Protein AF-A0A952V421-F1 (afdb_monomer_lite)

Secondary structure (DSSP, 8-state):
--STTS-HHHHHHHHHHHHHHHHHHHHIIIII-SS--HHHHHHHHHHHHHHHHHHHHHHTT-TTHHHHHHHHHHHHHHHHHHHHHHHHHHHHHHHHHHHHHHHHHHHHHHHHHHHHHIIIIIHHHHHHHHH-SPPPPPPPPP-PPPPPPPP-----------------

Structure (mmCIF, N/CA/C/O backbone):
data_AF-A0A952V421-F1
#
_entry.id   AF-A0A952V421-F1
#
loop_
_atom_site.group_PDB
_atom_site.id
_atom_site.type_symbol
_atom_site.label_atom_id
_atom_site.label_alt_id
_atom_site.label_comp_id
_atom_site.label_asym_id
_atom_site.label_entity_id
_atom_site.label_seq_id
_atom_site.pdbx_PDB_ins_code
_atom_site.Cartn_x
_atom_site.Cartn_y
_atom_site.Cartn_z
_atom_site.occupancy
_atom_site.B_iso_or_equiv
_atom_site.auth_seq_id
_atom_site.auth_comp_id
_atom_site.auth_asym_id
_atom_site.auth_atom_id
_atom_site.pdbx_PDB_model_num
ATOM 1 N N . MET A 1 1 ? -14.034 8.115 21.334 1.00 50.81 1 MET A N 1
ATOM 2 C CA . MET A 1 1 ? -14.625 6.991 20.574 1.00 50.81 1 MET A CA 1
ATOM 3 C C . MET A 1 1 ? -15.256 7.507 19.276 1.00 50.81 1 MET A C 1
ATOM 5 O O . MET A 1 1 ? -16.467 7.496 19.132 1.00 50.81 1 MET A O 1
ATOM 9 N N . ALA A 1 2 ? -14.447 7.997 18.327 1.00 54.44 2 ALA A N 1
ATOM 10 C CA . ALA A 1 2 ? -14.950 8.604 17.083 1.00 54.44 2 ALA A CA 1
ATOM 11 C C . ALA A 1 2 ? -15.237 7.579 15.965 1.00 54.44 2 ALA A C 1
ATOM 13 O O . ALA A 1 2 ? -16.068 7.827 15.096 1.00 54.44 2 ALA A O 1
ATOM 14 N N . ILE A 1 3 ? -14.594 6.404 15.996 1.00 54.75 3 ILE A N 1
ATOM 15 C CA . ILE A 1 3 ? -14.808 5.354 14.984 1.00 54.75 3 ILE A CA 1
ATOM 16 C C . ILE A 1 3 ? -16.165 4.653 15.141 1.00 54.75 3 ILE A C 1
ATOM 18 O O . ILE A 1 3 ? -16.732 4.218 14.144 1.00 54.75 3 ILE A O 1
ATOM 22 N N . GLU A 1 4 ? -16.708 4.532 16.356 1.00 53.12 4 GLU A N 1
ATOM 23 C CA . GLU A 1 4 ? -17.999 3.855 16.567 1.00 53.12 4 GLU A CA 1
ATOM 24 C C . GLU A 1 4 ? -19.183 4.616 15.966 1.00 53.12 4 GLU A C 1
ATOM 26 O O . GLU A 1 4 ? -20.138 3.981 15.526 1.00 53.12 4 GLU A O 1
ATOM 31 N N . ALA A 1 5 ? -19.083 5.946 15.876 1.00 56.44 5 ALA A N 1
ATOM 32 C CA . ALA A 1 5 ? -20.066 6.800 15.214 1.00 56.44 5 ALA A CA 1
ATOM 33 C C . ALA A 1 5 ? -19.883 6.870 13.683 1.00 56.44 5 ALA A C 1
ATOM 35 O O . ALA A 1 5 ? -20.752 7.390 12.985 1.00 56.44 5 ALA A O 1
ATOM 36 N N . ARG A 1 6 ? -18.763 6.366 13.143 1.00 66.06 6 ARG A N 1
ATOM 37 C CA . ARG A 1 6 ? -18.492 6.342 11.698 1.00 66.06 6 ARG A CA 1
ATOM 38 C C . ARG A 1 6 ? -19.082 5.109 11.024 1.00 66.06 6 ARG A C 1
ATOM 40 O O . ARG A 1 6 ? -19.267 4.062 11.640 1.00 66.06 6 ARG A O 1
ATOM 47 N N . ASP A 1 7 ? -19.3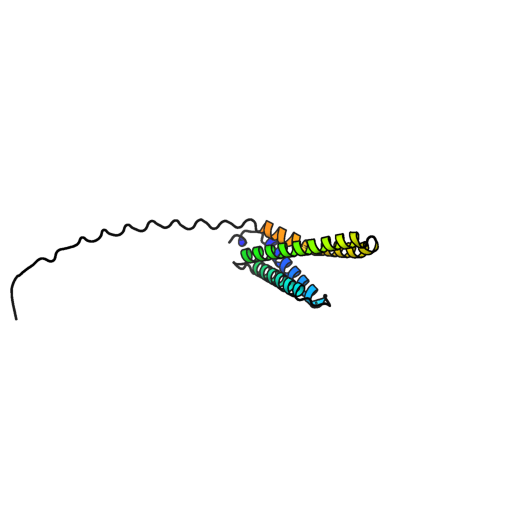40 5.244 9.723 1.00 81.50 7 ASP A N 1
ATOM 48 C CA . ASP A 1 7 ? -20.001 4.239 8.891 1.00 81.50 7 ASP A CA 1
ATOM 49 C C . ASP A 1 7 ? -19.400 2.829 9.071 1.00 81.50 7 ASP A C 1
ATOM 51 O O . ASP A 1 7 ? -18.239 2.550 8.743 1.00 81.50 7 ASP A O 1
ATOM 55 N N . ARG A 1 8 ? -20.227 1.914 9.598 1.00 84.50 8 ARG A N 1
ATOM 56 C CA . ARG A 1 8 ? -19.877 0.511 9.852 1.00 84.50 8 ARG A CA 1
ATOM 57 C C . ARG A 1 8 ? -19.385 -0.184 8.584 1.00 84.50 8 ARG A C 1
ATOM 59 O O . ARG A 1 8 ? -18.514 -1.050 8.688 1.00 84.50 8 ARG A O 1
ATOM 66 N N . ARG A 1 9 ? -19.941 0.167 7.419 1.00 87.06 9 ARG A N 1
ATOM 67 C CA . ARG A 1 9 ? -19.571 -0.430 6.129 1.00 87.06 9 ARG A CA 1
ATOM 68 C C . ARG A 1 9 ? -18.150 -0.046 5.744 1.00 87.06 9 ARG A C 1
ATOM 70 O O . ARG A 1 9 ? -17.372 -0.933 5.412 1.00 87.06 9 ARG A O 1
ATOM 77 N N . ALA A 1 10 ? -17.795 1.231 5.890 1.00 87.12 10 ALA A N 1
ATOM 78 C CA . ALA A 1 10 ? -16.449 1.723 5.614 1.00 87.12 10 ALA A CA 1
ATOM 79 C C . ALA A 1 10 ? -15.404 1.036 6.504 1.00 87.12 10 ALA A C 1
ATOM 81 O O . ALA A 1 10 ? -14.407 0.529 5.999 1.00 87.12 10 ALA A O 1
ATOM 82 N N . ARG A 1 11 ? -15.667 0.912 7.814 1.00 90.06 11 ARG A N 1
ATOM 83 C CA . ARG A 1 11 ? -14.745 0.220 8.735 1.00 90.06 11 ARG A CA 1
ATOM 84 C C . ARG A 1 11 ? -14.494 -1.234 8.332 1.00 90.06 11 ARG A C 1
ATOM 86 O O . ARG A 1 11 ? -13.356 -1.688 8.383 1.00 90.06 11 ARG A O 1
ATOM 93 N N . ILE A 1 12 ? -15.552 -1.971 7.983 1.00 91.69 12 ILE A N 1
ATOM 94 C CA . ILE A 1 12 ? -15.420 -3.365 7.536 1.00 91.69 12 ILE A CA 1
ATOM 95 C C . ILE A 1 12 ? -14.665 -3.409 6.206 1.00 91.69 12 ILE A C 1
ATOM 97 O O . ILE A 1 12 ? -13.741 -4.200 6.082 1.00 91.69 12 ILE A O 1
ATOM 101 N N . GLY A 1 13 ? -15.003 -2.530 5.258 1.00 93.06 13 GLY A N 1
ATOM 102 C CA . GLY A 1 13 ? -14.343 -2.438 3.956 1.00 93.06 13 GLY A CA 1
ATOM 103 C C . GLY A 1 13 ? -12.835 -2.216 4.072 1.00 93.06 13 GLY A C 1
ATOM 104 O O . GLY A 1 13 ? -12.069 -3.030 3.566 1.00 93.06 13 GLY A O 1
ATOM 105 N N . PHE A 1 14 ? -12.411 -1.179 4.800 1.00 92.75 14 PHE A N 1
ATOM 106 C CA . PHE A 1 14 ? -10.991 -0.896 5.045 1.00 92.75 14 PHE A CA 1
ATOM 107 C C . PHE A 1 14 ? -10.308 -2.017 5.829 1.00 92.75 14 PHE A C 1
ATOM 109 O O . PHE A 1 14 ? -9.238 -2.482 5.449 1.00 92.75 14 PHE A O 1
ATOM 116 N N . GLY A 1 15 ? -10.965 -2.535 6.873 1.00 92.00 15 GLY A N 1
ATOM 117 C CA . GLY A 1 15 ? -10.437 -3.647 7.656 1.00 92.00 15 GLY A CA 1
ATOM 118 C C . GLY A 1 15 ? -10.158 -4.889 6.804 1.00 92.00 15 GLY A C 1
ATOM 119 O O . GLY A 1 15 ? -9.074 -5.466 6.877 1.00 92.00 15 GLY A O 1
ATOM 120 N N . THR A 1 16 ? -11.111 -5.278 5.956 1.00 95.56 16 THR A N 1
ATOM 121 C CA . THR A 1 16 ? -10.965 -6.402 5.026 1.00 95.56 16 THR A CA 1
ATOM 122 C C . THR A 1 16 ? -9.914 -6.117 3.959 1.00 95.56 16 THR A C 1
ATOM 124 O O . THR A 1 16 ? -9.084 -6.984 3.692 1.00 95.56 16 THR A O 1
ATOM 127 N N . ALA A 1 17 ? -9.909 -4.918 3.375 1.00 94.12 17 ALA A N 1
ATOM 128 C CA . ALA A 1 17 ? -8.945 -4.553 2.347 1.00 94.12 17 ALA A CA 1
ATOM 129 C C . ALA A 1 17 ? -7.505 -4.591 2.886 1.00 94.12 17 ALA A C 1
ATOM 131 O O . ALA A 1 17 ? -6.647 -5.199 2.252 1.00 94.12 17 ALA A O 1
ATOM 132 N N . ASN A 1 18 ? -7.256 -4.080 4.095 1.00 94.50 18 ASN A N 1
ATOM 133 C CA . ASN A 1 18 ? -5.936 -4.131 4.729 1.00 94.50 18 ASN A CA 1
ATOM 134 C C . ASN A 1 18 ? -5.456 -5.558 4.988 1.00 94.50 18 ASN A C 1
ATOM 136 O O . ASN A 1 18 ? -4.292 -5.873 4.740 1.00 94.50 18 ASN A O 1
ATOM 140 N N . VAL A 1 19 ? -6.349 -6.452 5.423 1.00 96.25 19 VAL A N 1
ATOM 141 C CA . VAL A 1 19 ? -6.006 -7.872 5.578 1.00 96.25 19 VAL A CA 1
ATOM 142 C C . VAL A 1 19 ? -5.670 -8.500 4.224 1.00 96.25 19 VAL A C 1
ATOM 144 O O . VAL A 1 19 ? -4.648 -9.172 4.108 1.00 96.25 19 VAL A O 1
ATOM 147 N N . LEU A 1 20 ? -6.484 -8.269 3.190 1.00 96.50 20 LEU A N 1
ATOM 148 C CA . LEU A 1 20 ? -6.244 -8.837 1.860 1.00 96.50 20 LEU A CA 1
ATOM 149 C C . LEU A 1 20 ? -4.938 -8.330 1.244 1.00 96.50 20 LEU A C 1
ATOM 151 O O . LEU A 1 20 ? -4.155 -9.134 0.745 1.00 96.50 20 LEU A O 1
ATOM 155 N N . VAL A 1 21 ? -4.674 -7.024 1.319 1.00 94.06 21 VAL A N 1
ATOM 156 C CA . VAL A 1 21 ? -3.430 -6.431 0.811 1.00 94.06 21 VAL A CA 1
ATOM 157 C C . VAL A 1 21 ? -2.231 -6.955 1.598 1.00 94.06 21 VAL A C 1
ATOM 159 O O . VAL A 1 21 ? -1.240 -7.338 0.986 1.00 94.06 21 VAL A O 1
ATOM 162 N N . SER A 1 22 ? -2.323 -7.061 2.927 1.00 95.19 22 SER A N 1
ATOM 163 C CA . SER A 1 22 ? -1.263 -7.660 3.748 1.00 95.19 22 SER A CA 1
ATOM 164 C C . SER A 1 22 ? -0.927 -9.086 3.302 1.00 95.19 22 SER A C 1
ATOM 166 O O . SER A 1 22 ? 0.237 -9.407 3.062 1.00 95.19 22 SER A O 1
ATOM 168 N N . LEU A 1 23 ? -1.947 -9.931 3.122 1.00 95.81 23 LEU A N 1
ATOM 169 C CA . LEU A 1 23 ? -1.761 -11.308 2.666 1.00 95.81 23 LEU A CA 1
ATOM 170 C C . LEU A 1 23 ? -1.194 -11.370 1.245 1.00 95.81 23 LEU A C 1
ATOM 172 O O . LEU A 1 23 ? -0.344 -12.215 0.970 1.00 95.81 23 LEU A O 1
ATOM 176 N N . ALA A 1 24 ? -1.627 -10.477 0.354 1.00 93.44 24 ALA A N 1
ATOM 177 C CA . ALA A 1 24 ? -1.110 -10.392 -1.005 1.00 93.44 24 ALA A CA 1
ATOM 178 C C . ALA A 1 24 ? 0.364 -9.959 -1.034 1.00 93.44 24 ALA A C 1
ATOM 180 O O . ALA A 1 24 ? 1.153 -10.563 -1.756 1.00 93.44 24 ALA A O 1
ATOM 181 N N . VAL A 1 25 ? 0.758 -8.970 -0.224 1.00 92.12 25 VAL A N 1
ATOM 182 C CA . VAL A 1 25 ? 2.155 -8.518 -0.109 1.00 92.12 25 VAL A CA 1
ATOM 183 C C . VAL A 1 25 ? 3.022 -9.625 0.482 1.00 92.12 25 VAL A C 1
ATOM 185 O O . VAL A 1 25 ? 4.029 -9.994 -0.121 1.00 92.12 25 VAL A O 1
ATOM 188 N N . ALA A 1 26 ? 2.615 -10.210 1.611 1.00 93.19 26 ALA A N 1
ATOM 189 C CA . ALA A 1 26 ? 3.356 -11.294 2.244 1.00 93.19 26 ALA A CA 1
ATOM 190 C C . ALA A 1 26 ? 3.463 -12.517 1.317 1.00 93.19 26 ALA A C 1
ATOM 192 O O . ALA A 1 26 ? 4.550 -13.051 1.113 1.00 93.19 26 ALA A O 1
ATOM 193 N N . GLY A 1 27 ? 2.357 -12.939 0.701 1.00 92.81 27 GLY A N 1
ATOM 194 C CA . GLY A 1 27 ? 2.338 -14.054 -0.243 1.00 92.81 27 GLY A CA 1
ATOM 195 C C . GLY A 1 27 ? 3.174 -13.780 -1.492 1.00 92.81 27 GLY A C 1
ATOM 196 O O . GLY A 1 27 ? 3.965 -14.628 -1.900 1.00 92.81 27 GLY A O 1
ATOM 197 N N . GLY A 1 28 ? 3.054 -12.588 -2.074 1.00 89.88 28 GLY A N 1
ATOM 198 C CA . GLY A 1 28 ? 3.809 -12.190 -3.258 1.00 89.88 28 GLY A CA 1
ATOM 199 C C . GLY A 1 28 ? 5.312 -12.158 -2.996 1.00 89.88 28 GLY A C 1
ATOM 200 O O . GLY A 1 28 ? 6.079 -12.819 -3.694 1.00 89.88 28 GLY A O 1
ATOM 201 N N . VAL A 1 29 ? 5.740 -11.463 -1.944 1.00 90.62 29 VAL A N 1
ATOM 202 C CA . VAL A 1 29 ? 7.166 -11.310 -1.624 1.00 90.62 29 VAL A CA 1
ATOM 203 C C . VAL A 1 29 ? 7.771 -12.615 -1.117 1.00 90.62 29 VAL A C 1
ATOM 205 O O . VAL A 1 29 ? 8.841 -13.028 -1.563 1.00 90.62 29 VAL A O 1
ATOM 208 N N . PHE A 1 30 ? 7.087 -13.331 -0.223 1.00 92.25 30 PHE A N 1
ATOM 209 C CA . PHE A 1 30 ? 7.671 -14.526 0.379 1.00 92.25 30 PHE A CA 1
ATOM 210 C C . PHE A 1 30 ? 7.523 -15.796 -0.456 1.00 92.25 30 PHE A C 1
ATOM 212 O O . PHE A 1 30 ? 8.261 -16.749 -0.211 1.00 92.25 30 PHE A O 1
ATOM 219 N N . ARG A 1 31 ? 6.637 -15.832 -1.456 1.00 91.81 31 ARG A N 1
ATOM 220 C CA . ARG A 1 31 ? 6.389 -17.048 -2.245 1.00 91.81 31 ARG A CA 1
ATOM 221 C C . ARG A 1 31 ? 6.695 -16.909 -3.734 1.00 91.81 31 ARG A C 1
ATOM 223 O O . ARG A 1 31 ? 7.046 -17.916 -4.339 1.00 91.81 31 ARG A O 1
ATOM 230 N N . LEU A 1 32 ? 6.553 -15.717 -4.319 1.00 89.44 32 LEU A N 1
ATOM 231 C CA . LEU A 1 32 ? 6.700 -15.522 -5.769 1.00 89.44 32 LEU A CA 1
ATOM 232 C C . LEU A 1 32 ? 8.053 -14.931 -6.171 1.00 89.44 32 LEU A C 1
ATOM 234 O O . LEU A 1 32 ? 8.486 -15.161 -7.296 1.00 89.44 32 LEU A O 1
ATOM 238 N N . LEU A 1 33 ? 8.726 -14.190 -5.284 1.00 84.62 33 LEU A N 1
ATOM 239 C CA . LEU A 1 33 ? 10.055 -13.648 -5.572 1.00 84.62 33 LEU A CA 1
ATOM 240 C C . LEU A 1 33 ? 11.128 -14.736 -5.385 1.00 84.62 33 LEU A C 1
ATOM 242 O O . LEU A 1 33 ? 11.322 -15.209 -4.262 1.00 84.62 33 LEU A O 1
ATOM 246 N N . PRO A 1 34 ? 11.849 -15.130 -6.455 1.00 84.62 34 PRO A N 1
ATOM 247 C CA . PRO A 1 34 ? 12.916 -16.124 -6.353 1.00 84.62 34 PRO A CA 1
ATOM 248 C C . PRO A 1 34 ? 14.155 -15.563 -5.642 1.00 84.62 34 PRO A C 1
ATOM 250 O O . PRO A 1 34 ? 14.883 -16.301 -4.982 1.00 84.62 34 PRO A O 1
ATOM 253 N N . THR A 1 35 ? 14.382 -14.252 -5.749 1.00 87.19 35 THR A N 1
ATOM 254 C CA . THR A 1 35 ? 15.553 -13.577 -5.188 1.00 87.19 35 THR A CA 1
ATOM 255 C C . THR A 1 35 ? 15.202 -12.931 -3.853 1.00 87.19 35 THR A C 1
ATOM 257 O O . THR A 1 35 ? 14.340 -12.056 -3.787 1.00 87.19 35 THR A O 1
ATOM 260 N N . ARG A 1 36 ? 15.900 -13.345 -2.791 1.00 89.12 36 ARG A N 1
ATOM 261 C CA . ARG A 1 36 ? 15.770 -12.787 -1.438 1.00 89.12 36 ARG A CA 1
ATOM 262 C C . ARG A 1 36 ? 16.681 -11.580 -1.286 1.00 89.12 36 ARG A C 1
ATOM 264 O O . ARG A 1 36 ? 17.901 -11.718 -1.354 1.00 89.12 36 ARG A O 1
ATOM 271 N N . TRP A 1 37 ? 16.102 -10.407 -1.061 1.00 90.94 37 TRP A N 1
ATOM 272 C CA . TRP A 1 37 ? 16.866 -9.201 -0.768 1.00 90.94 37 TRP A CA 1
ATOM 273 C C . TRP A 1 37 ? 16.332 -8.564 0.506 1.00 90.94 37 TRP A C 1
ATOM 275 O O . TRP A 1 37 ? 15.160 -8.204 0.583 1.00 90.94 37 TRP A O 1
ATOM 285 N N . TRP A 1 38 ? 17.205 -8.414 1.503 1.00 91.06 38 TRP A N 1
ATOM 286 C CA . TRP A 1 38 ? 16.821 -8.035 2.866 1.00 91.06 38 TRP A CA 1
ATOM 287 C C . TRP A 1 38 ? 16.071 -6.699 2.945 1.00 91.06 38 TRP A C 1
ATOM 289 O O . TRP A 1 38 ? 15.209 -6.538 3.803 1.00 91.06 38 TRP A O 1
ATOM 299 N N . VAL A 1 39 ? 16.356 -5.757 2.039 1.00 87.94 39 VAL A N 1
ATOM 300 C CA . VAL A 1 39 ? 15.661 -4.461 1.974 1.00 87.94 39 VAL A CA 1
ATOM 301 C C . VAL A 1 39 ? 14.198 -4.644 1.562 1.00 87.94 39 VAL A C 1
ATOM 303 O O . VAL A 1 39 ? 13.304 -4.065 2.180 1.00 87.94 39 VAL A O 1
ATOM 306 N N . VAL A 1 40 ? 13.941 -5.4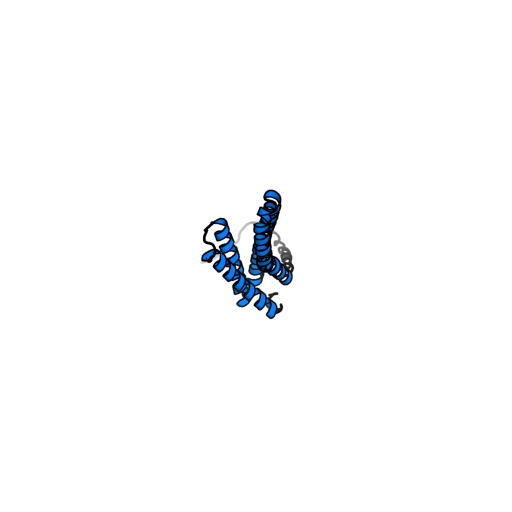78 0.550 1.00 87.44 40 VAL A N 1
ATOM 307 C CA . VAL A 1 40 ? 12.580 -5.791 0.082 1.00 87.44 40 VAL A CA 1
ATOM 308 C C . VAL A 1 40 ? 11.848 -6.647 1.104 1.00 87.44 40 VAL A C 1
ATOM 310 O O . VAL A 1 40 ? 10.708 -6.336 1.441 1.00 87.44 40 VAL A O 1
ATOM 313 N N . ASP A 1 41 ? 12.511 -7.666 1.650 1.00 92.00 41 ASP A N 1
ATOM 314 C CA . ASP A 1 41 ? 11.924 -8.542 2.664 1.00 92.00 41 ASP A CA 1
ATOM 315 C C . ASP A 1 41 ? 11.559 -7.742 3.926 1.00 92.00 41 ASP A C 1
ATOM 317 O O . ASP A 1 41 ? 10.440 -7.848 4.425 1.00 92.00 41 ASP A O 1
ATOM 321 N N . GLY A 1 42 ? 12.455 -6.874 4.407 1.00 92.00 42 GLY A N 1
ATOM 322 C CA . GLY A 1 42 ? 12.210 -6.012 5.564 1.00 92.00 42 GLY A CA 1
ATOM 323 C C . GLY A 1 42 ? 11.052 -5.039 5.338 1.00 92.00 42 GLY A C 1
ATOM 324 O O . GLY A 1 42 ? 10.149 -4.947 6.173 1.00 92.00 42 GLY A O 1
ATOM 325 N N . GLY A 1 43 ? 11.024 -4.366 4.182 1.00 90.06 43 GLY A N 1
ATOM 326 C CA . GLY A 1 43 ? 9.908 -3.499 3.801 1.00 90.06 43 GLY A CA 1
ATOM 327 C C . GLY A 1 43 ? 8.579 -4.257 3.736 1.00 90.06 43 GLY A C 1
ATOM 328 O O . GLY A 1 43 ? 7.573 -3.795 4.277 1.00 90.06 43 GLY A O 1
ATOM 329 N N . ALA A 1 44 ? 8.583 -5.456 3.150 1.00 91.31 44 ALA A N 1
ATOM 330 C CA . ALA A 1 44 ? 7.404 -6.304 3.045 1.00 91.31 44 ALA A CA 1
ATOM 331 C C . ALA A 1 44 ? 6.895 -6.776 4.410 1.00 91.31 44 ALA A C 1
ATOM 333 O O . ALA A 1 44 ? 5.683 -6.762 4.630 1.00 91.31 44 ALA A O 1
ATOM 334 N N . VAL A 1 45 ? 7.784 -7.147 5.339 1.00 94.56 45 VAL A N 1
ATOM 335 C CA . VAL A 1 45 ? 7.402 -7.498 6.718 1.00 94.56 45 VAL A CA 1
ATOM 336 C C . VAL A 1 45 ? 6.733 -6.313 7.400 1.00 94.56 45 VAL A C 1
ATOM 338 O O . VAL A 1 45 ? 5.646 -6.476 7.951 1.00 94.56 45 VAL A O 1
ATOM 341 N N . ILE A 1 46 ? 7.340 -5.125 7.336 1.00 93.75 46 ILE A N 1
ATOM 342 C CA . ILE A 1 46 ? 6.809 -3.920 7.987 1.00 93.75 46 ILE A CA 1
ATOM 343 C C . ILE A 1 46 ? 5.421 -3.581 7.435 1.00 93.75 46 ILE A C 1
ATOM 345 O O . ILE A 1 46 ? 4.472 -3.437 8.207 1.00 93.75 46 ILE A O 1
ATOM 349 N N . VAL A 1 47 ? 5.280 -3.505 6.108 1.00 92.25 47 VAL A N 1
ATOM 350 C CA . VAL A 1 47 ? 4.004 -3.193 5.447 1.00 92.25 47 VAL A CA 1
ATOM 351 C C . VAL A 1 47 ? 2.949 -4.248 5.774 1.00 92.25 47 VAL A C 1
ATOM 353 O O . VAL A 1 47 ? 1.846 -3.902 6.198 1.00 92.25 47 VAL A O 1
ATOM 356 N N . SER A 1 48 ? 3.288 -5.533 5.643 1.00 94.56 48 SER A N 1
ATOM 357 C CA . SER A 1 48 ? 2.340 -6.622 5.895 1.00 94.56 48 SER A CA 1
ATOM 358 C C . SER A 1 48 ? 1.889 -6.639 7.353 1.00 94.56 48 SER A C 1
ATOM 360 O O . SER A 1 48 ? 0.692 -6.759 7.614 1.00 94.56 48 SER A O 1
ATOM 362 N N . ALA A 1 49 ? 2.809 -6.468 8.304 1.00 95.81 49 ALA A N 1
ATOM 363 C CA . ALA A 1 49 ? 2.492 -6.447 9.728 1.00 95.81 49 ALA A CA 1
ATOM 364 C C . ALA A 1 49 ? 1.603 -5.253 10.097 1.00 95.81 49 ALA A C 1
ATOM 366 O O . ALA A 1 49 ? 0.607 -5.431 10.798 1.00 95.81 49 ALA A O 1
ATOM 367 N N . LEU A 1 50 ? 1.918 -4.053 9.597 1.00 93.75 50 LEU A N 1
ATOM 368 C CA . LEU A 1 50 ? 1.134 -2.844 9.859 1.00 93.75 50 LEU A CA 1
ATOM 369 C C . LEU A 1 50 ? -0.283 -2.947 9.291 1.00 93.75 50 LEU A C 1
ATOM 371 O O . LEU A 1 50 ? -1.246 -2.668 10.008 1.00 93.75 50 LEU A O 1
ATOM 375 N N . LEU A 1 51 ? -0.419 -3.390 8.039 1.00 93.50 51 LEU A N 1
ATOM 37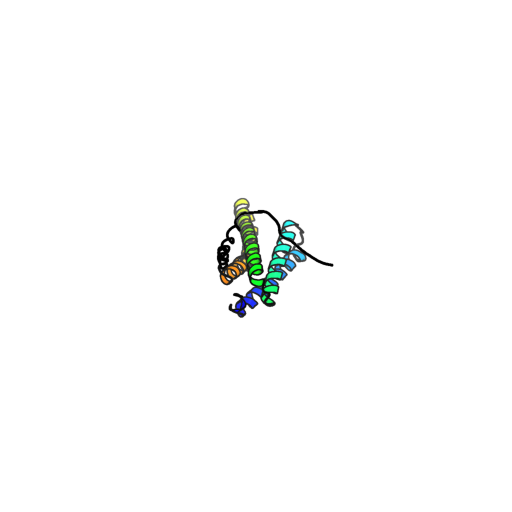6 C CA . LEU A 1 51 ? -1.721 -3.578 7.401 1.00 93.50 51 LEU A CA 1
ATOM 377 C C . LEU A 1 51 ? -2.530 -4.675 8.093 1.00 93.50 51 LEU A C 1
ATOM 379 O O . LEU A 1 51 ? -3.712 -4.485 8.368 1.00 93.50 51 LEU A O 1
ATOM 383 N N . LEU A 1 52 ? -1.900 -5.794 8.460 1.00 95.75 52 LEU A N 1
ATOM 384 C CA . LEU A 1 52 ? -2.588 -6.864 9.176 1.00 95.75 52 LEU A CA 1
ATOM 385 C C . LEU A 1 52 ? -3.075 -6.384 10.544 1.00 95.75 52 LEU A C 1
ATOM 387 O O . LEU A 1 52 ? -4.234 -6.594 10.899 1.00 95.75 52 LEU A O 1
ATOM 391 N N . ALA A 1 53 ? -2.212 -5.709 11.303 1.00 94.75 53 ALA A N 1
ATOM 392 C CA . ALA A 1 53 ? -2.552 -5.208 12.626 1.00 94.75 53 ALA A CA 1
ATOM 393 C C . ALA A 1 53 ? -3.657 -4.138 12.554 1.00 94.75 53 ALA A C 1
ATOM 395 O O . ALA A 1 53 ? -4.624 -4.196 13.318 1.00 94.75 53 ALA A O 1
ATOM 396 N N . SER A 1 54 ? -3.581 -3.206 11.600 1.00 92.50 54 SER A N 1
ATOM 397 C CA . SER A 1 54 ? -4.649 -2.232 11.346 1.00 92.50 54 SER A CA 1
ATOM 398 C C . SER A 1 54 ? -5.961 -2.921 10.950 1.00 92.50 54 SER A C 1
ATOM 400 O O . SER A 1 54 ? -6.995 -2.678 11.572 1.00 92.50 54 SER A O 1
ATOM 402 N N . GLY A 1 55 ? -5.927 -3.844 9.989 1.00 91.75 55 GLY A N 1
ATOM 403 C CA . GLY A 1 55 ? -7.118 -4.546 9.521 1.00 91.75 55 GLY A CA 1
ATOM 404 C C . GLY A 1 55 ? -7.797 -5.351 10.630 1.00 91.75 55 GLY A C 1
ATOM 405 O O . GLY A 1 55 ? -9.001 -5.222 10.861 1.00 91.75 55 GLY A O 1
ATOM 406 N N . VAL A 1 56 ? -7.020 -6.113 11.403 1.00 94.12 56 VAL A N 1
ATOM 407 C CA . VAL A 1 56 ? -7.532 -6.902 12.533 1.00 94.12 56 VAL A CA 1
ATOM 408 C C . VAL A 1 56 ? -8.103 -6.003 13.630 1.00 94.12 56 VAL A C 1
ATOM 410 O O . VAL A 1 56 ? -9.181 -6.295 14.150 1.00 94.12 56 VAL A O 1
ATOM 413 N N . THR A 1 57 ? -7.431 -4.901 13.977 1.00 92.56 57 THR A N 1
ATOM 414 C CA . THR A 1 57 ? -7.929 -3.977 15.013 1.00 92.56 57 THR A CA 1
ATOM 415 C C . THR A 1 57 ? -9.215 -3.264 14.585 1.00 92.56 57 THR A C 1
ATOM 417 O O . THR A 1 57 ? -10.119 -3.121 15.413 1.00 92.56 57 THR A O 1
ATOM 420 N N . LEU A 1 58 ? -9.352 -2.895 13.303 1.00 89.38 58 LEU A N 1
ATOM 421 C CA . LEU A 1 58 ? -10.586 -2.339 12.730 1.00 89.38 58 LEU A CA 1
ATOM 422 C C . LEU A 1 58 ? -11.742 -3.346 12.768 1.00 89.38 58 LEU A C 1
ATOM 424 O O . LEU A 1 58 ? -12.852 -2.996 13.180 1.00 89.38 58 LEU A O 1
ATOM 428 N N . LEU A 1 59 ? -11.487 -4.601 12.389 1.00 92.00 59 LEU A N 1
ATOM 429 C CA . LEU A 1 59 ? -12.499 -5.661 12.383 1.00 92.00 59 LEU A CA 1
ATOM 430 C C . LEU A 1 59 ? -12.934 -6.054 13.803 1.00 92.00 59 LEU A C 1
ATOM 432 O O . LEU A 1 59 ? -14.120 -6.286 14.042 1.00 92.00 59 LEU A O 1
ATOM 436 N N . ARG A 1 60 ? -12.001 -6.065 14.764 1.00 92.31 60 ARG A N 1
ATOM 437 C CA . ARG A 1 60 ? -12.264 -6.387 16.179 1.00 92.31 60 ARG A CA 1
ATOM 438 C C . ARG A 1 60 ? -12.752 -5.206 17.021 1.00 92.31 60 ARG A C 1
ATOM 440 O O . ARG A 1 60 ? -13.038 -5.400 18.196 1.00 92.31 60 ARG A O 1
ATOM 447 N N . LYS A 1 61 ? -12.878 -4.008 16.439 1.00 87.31 61 LYS A N 1
ATOM 448 C CA . LYS A 1 61 ? -13.307 -2.775 17.128 1.00 87.31 61 LYS A CA 1
ATOM 449 C C . LYS A 1 61 ? -12.434 -2.411 18.338 1.00 87.31 61 LYS A C 1
ATOM 451 O O . LYS A 1 61 ? -12.936 -2.004 19.381 1.00 87.31 61 LYS A O 1
ATOM 456 N N . MET A 1 62 ? -11.120 -2.568 18.215 1.00 88.50 62 MET A N 1
ATOM 457 C CA . MET A 1 62 ? -10.210 -2.251 19.318 1.00 88.50 62 MET A CA 1
ATOM 458 C C . MET A 1 62 ? -10.079 -0.729 19.522 1.00 88.50 62 MET A C 1
ATOM 460 O O . MET A 1 62 ? -10.109 0.019 18.543 1.00 88.50 62 MET A O 1
ATOM 464 N N . PRO A 1 63 ? -9.857 -0.244 20.760 1.00 83.94 63 PRO A N 1
ATOM 465 C CA . PRO A 1 63 ? -9.767 1.194 21.049 1.00 83.94 63 PRO A CA 1
ATOM 466 C C . PRO A 1 63 ? -8.561 1.869 20.378 1.00 83.94 63 PRO A C 1
ATOM 468 O O . PRO A 1 63 ? -8.593 3.063 20.095 1.00 83.94 63 PRO A O 1
ATOM 471 N N . ILE A 1 64 ? -7.511 1.099 20.077 1.00 87.31 64 ILE A N 1
ATOM 472 C CA . ILE A 1 64 ? -6.297 1.587 19.410 1.00 87.31 64 ILE A CA 1
ATOM 473 C C . ILE A 1 64 ? -6.411 1.624 17.877 1.00 87.31 64 ILE A C 1
ATOM 475 O O . ILE A 1 64 ? -5.487 2.090 17.211 1.00 87.31 64 ILE A O 1
ATOM 479 N N . ALA A 1 65 ? -7.528 1.146 17.309 1.00 86.69 65 ALA A N 1
ATOM 480 C CA . ALA A 1 65 ? -7.681 0.964 15.866 1.00 86.69 65 ALA A CA 1
ATOM 481 C C . ALA A 1 65 ? -7.476 2.267 15.081 1.00 86.69 65 ALA A C 1
ATOM 483 O O . ALA A 1 65 ? -6.864 2.241 14.018 1.00 86.69 65 ALA A O 1
ATOM 484 N N . GLU A 1 66 ? -7.925 3.410 15.611 1.00 88.00 66 GLU A N 1
ATOM 485 C CA . GLU A 1 66 ? -7.759 4.706 14.941 1.00 88.00 66 GLU A CA 1
ATOM 486 C C . GLU A 1 66 ? -6.288 5.096 14.806 1.00 88.00 66 GLU A C 1
ATOM 488 O O . GLU A 1 66 ? -5.808 5.384 13.709 1.00 88.00 66 GLU A O 1
ATOM 493 N N . THR A 1 67 ? -5.565 5.084 15.926 1.00 89.06 67 THR A N 1
ATOM 494 C CA . THR A 1 67 ? -4.156 5.475 15.968 1.00 89.06 67 THR A CA 1
ATOM 495 C C . THR A 1 67 ? -3.319 4.535 15.115 1.00 89.06 67 THR A C 1
ATOM 497 O O . THR A 1 67 ? -2.505 5.000 14.321 1.00 89.06 67 THR A O 1
ATOM 500 N N . LEU A 1 68 ? -3.549 3.225 15.240 1.00 91.12 68 LEU A N 1
ATOM 501 C CA . LEU A 1 68 ? -2.787 2.226 14.504 1.00 91.12 68 LEU A CA 1
ATOM 502 C C . LEU A 1 68 ? -3.051 2.303 12.999 1.00 91.12 68 LEU A C 1
ATOM 504 O O . LEU A 1 68 ? -2.100 2.283 12.228 1.00 91.12 68 LEU A O 1
ATOM 508 N N . THR A 1 69 ? -4.311 2.455 12.581 1.00 92.19 69 THR A N 1
ATOM 509 C CA . THR A 1 69 ? -4.665 2.597 11.157 1.00 92.19 69 THR A CA 1
ATOM 510 C C . THR A 1 69 ? -4.082 3.874 10.574 1.00 92.19 69 THR A C 1
ATOM 512 O O . THR A 1 69 ? -3.516 3.836 9.491 1.00 92.19 69 THR A O 1
ATOM 515 N N . ARG A 1 70 ? -4.118 4.996 11.304 1.00 93.38 70 ARG A N 1
ATOM 516 C CA . ARG A 1 70 ? -3.500 6.245 10.837 1.00 93.38 70 ARG A CA 1
ATOM 517 C C . ARG A 1 70 ? -1.990 6.091 10.634 1.00 93.38 70 ARG A C 1
ATOM 519 O O . ARG A 1 70 ? -1.469 6.529 9.616 1.00 93.38 70 ARG A O 1
ATOM 526 N N . VAL A 1 71 ? -1.294 5.480 11.595 1.00 93.56 71 VAL A N 1
ATOM 527 C CA . VAL A 1 71 ? 0.158 5.248 11.502 1.00 93.56 71 VAL A CA 1
ATOM 528 C C . VAL A 1 71 ? 0.479 4.278 10.366 1.00 93.56 71 VAL A C 1
ATOM 530 O O . VAL A 1 71 ? 1.352 4.571 9.555 1.00 93.56 71 VAL A O 1
ATOM 533 N N . ALA A 1 72 ? -0.252 3.165 10.272 1.00 92.12 72 ALA A N 1
ATOM 534 C CA . ALA A 1 72 ? -0.091 2.188 9.203 1.00 92.12 72 ALA A CA 1
ATOM 535 C C . ALA A 1 72 ? -0.305 2.831 7.828 1.00 92.12 72 ALA A C 1
ATOM 537 O O . ALA A 1 72 ? 0.588 2.762 6.989 1.00 92.12 72 ALA A O 1
ATOM 538 N N . ALA A 1 73 ? -1.424 3.528 7.623 1.00 93.19 73 ALA A N 1
ATOM 539 C CA . ALA A 1 73 ? -1.734 4.189 6.362 1.00 93.19 73 ALA A CA 1
ATOM 540 C C . ALA A 1 73 ? -0.695 5.263 6.001 1.00 93.19 73 ALA A C 1
ATOM 542 O O . ALA A 1 73 ? -0.277 5.333 4.851 1.00 93.19 73 ALA A O 1
ATOM 543 N N . ALA A 1 74 ? -0.207 6.051 6.966 1.00 94.81 74 ALA A N 1
ATOM 544 C CA . ALA A 1 74 ? 0.844 7.038 6.713 1.00 94.81 74 ALA A CA 1
ATOM 545 C C . ALA A 1 74 ? 2.167 6.389 6.276 1.00 94.81 74 ALA A C 1
ATOM 547 O O . ALA A 1 74 ? 2.763 6.814 5.288 1.00 94.81 74 ALA A O 1
ATOM 548 N N . ILE A 1 75 ? 2.614 5.342 6.977 1.00 94.06 75 ILE A N 1
ATOM 549 C CA . ILE A 1 75 ? 3.852 4.627 6.637 1.00 94.06 75 ILE A CA 1
ATOM 550 C C . ILE A 1 75 ? 3.722 3.956 5.267 1.00 94.06 75 ILE A C 1
ATOM 552 O O . ILE A 1 75 ? 4.602 4.109 4.421 1.00 94.06 75 ILE A O 1
ATOM 556 N N . VAL A 1 76 ? 2.619 3.241 5.031 1.00 93.31 76 VAL A N 1
ATOM 557 C CA . VAL A 1 76 ? 2.367 2.549 3.761 1.00 93.31 76 VAL A CA 1
ATOM 558 C C . VAL A 1 76 ? 2.264 3.546 2.615 1.00 93.31 76 VAL A C 1
ATOM 560 O O . VAL A 1 76 ? 2.826 3.280 1.561 1.00 93.31 76 VAL A O 1
ATOM 563 N N . LEU A 1 77 ? 1.642 4.710 2.818 1.00 94.38 77 LEU A N 1
ATOM 564 C CA . LEU A 1 77 ? 1.572 5.758 1.803 1.00 94.38 77 LEU A CA 1
ATOM 565 C C . LEU A 1 77 ? 2.960 6.300 1.447 1.00 94.38 77 LEU A C 1
ATOM 567 O O . LEU A 1 77 ? 3.278 6.427 0.269 1.00 94.38 77 LEU A O 1
ATOM 571 N N . VAL A 1 78 ? 3.806 6.591 2.440 1.00 96.00 78 VAL A N 1
ATOM 572 C CA . VAL A 1 78 ? 5.175 7.082 2.200 1.00 96.00 78 VAL A CA 1
ATOM 573 C C . VAL A 1 78 ? 6.000 6.040 1.442 1.00 96.00 78 VAL A C 1
ATOM 575 O O . VAL A 1 78 ? 6.628 6.363 0.433 1.00 96.00 78 VAL A O 1
ATOM 578 N N . LEU A 1 79 ? 5.964 4.781 1.885 1.00 92.12 79 LEU A N 1
ATOM 579 C CA . LEU A 1 79 ? 6.668 3.686 1.215 1.00 92.12 79 LEU A CA 1
ATOM 580 C C . LEU A 1 79 ? 6.103 3.413 -0.185 1.00 92.12 79 LEU A C 1
ATOM 582 O O . LEU A 1 79 ? 6.863 3.183 -1.123 1.00 92.12 79 LEU A O 1
ATOM 586 N N . GLY A 1 80 ? 4.783 3.479 -0.341 1.00 92.12 80 GLY A N 1
ATOM 587 C CA . GLY A 1 80 ? 4.085 3.300 -1.607 1.00 92.12 80 GLY A CA 1
ATOM 588 C C . GLY A 1 80 ? 4.439 4.386 -2.616 1.00 92.12 80 GLY A C 1
ATOM 589 O O . GLY A 1 80 ? 4.734 4.075 -3.767 1.00 92.12 80 GLY A O 1
ATOM 590 N N . LEU A 1 81 ? 4.500 5.648 -2.187 1.00 95.81 81 LEU A N 1
ATOM 591 C CA . LEU A 1 81 ? 4.948 6.760 -3.026 1.00 95.81 81 LEU A CA 1
ATOM 592 C C . LEU A 1 81 ? 6.414 6.608 -3.437 1.00 95.81 81 LEU A C 1
ATOM 594 O O . LEU A 1 81 ? 6.735 6.815 -4.608 1.00 95.81 81 LEU A O 1
ATOM 598 N N . ALA A 1 82 ? 7.293 6.204 -2.516 1.00 94.12 82 ALA A N 1
ATOM 599 C CA . ALA A 1 82 ? 8.693 5.931 -2.838 1.00 94.12 82 ALA A CA 1
ATOM 600 C C . ALA A 1 82 ? 8.821 4.800 -3.875 1.00 94.12 82 ALA A C 1
ATOM 602 O O . ALA A 1 82 ? 9.538 4.948 -4.865 1.00 94.12 82 ALA A O 1
ATOM 603 N N . LEU A 1 83 ? 8.069 3.708 -3.699 1.00 91.12 83 LEU A N 1
ATOM 604 C CA . LEU A 1 83 ? 8.036 2.577 -4.628 1.00 91.12 83 LEU A CA 1
ATOM 605 C C . LEU A 1 83 ? 7.520 2.982 -6.014 1.00 91.12 83 LEU A C 1
ATOM 607 O O . LEU A 1 83 ? 8.151 2.669 -7.019 1.00 91.12 83 LEU A O 1
ATOM 611 N N . VAL A 1 84 ? 6.393 3.691 -6.078 1.00 94.00 84 VAL A N 1
ATOM 612 C CA . VAL A 1 84 ? 5.807 4.175 -7.336 1.00 94.00 84 VAL A CA 1
ATOM 613 C C . VAL A 1 84 ? 6.776 5.114 -8.054 1.00 94.00 84 VAL A C 1
ATOM 615 O O . VAL A 1 84 ? 6.987 4.977 -9.258 1.00 94.00 84 VAL A O 1
ATOM 618 N N . THR A 1 85 ? 7.422 6.016 -7.315 1.00 95.94 85 THR A N 1
ATOM 619 C CA . THR A 1 85 ? 8.441 6.920 -7.866 1.00 95.94 85 THR A CA 1
ATOM 620 C C . THR A 1 85 ? 9.618 6.139 -8.442 1.00 95.94 85 THR A C 1
ATOM 622 O O . THR A 1 85 ? 10.054 6.435 -9.553 1.00 95.94 85 THR A O 1
ATOM 625 N N . ALA A 1 86 ? 10.097 5.108 -7.741 1.00 94.56 86 ALA A N 1
ATOM 626 C CA . ALA A 1 86 ? 11.153 4.237 -8.245 1.00 94.56 86 ALA A CA 1
ATOM 627 C C . ALA A 1 86 ? 10.722 3.505 -9.527 1.00 94.56 86 ALA A C 1
ATOM 629 O O . ALA A 1 86 ? 11.450 3.538 -10.511 1.00 94.56 86 ALA A O 1
ATOM 630 N N . ILE A 1 87 ? 9.517 2.924 -9.561 1.00 94.06 87 ILE A N 1
ATOM 631 C CA . ILE A 1 87 ? 8.979 2.217 -10.735 1.00 94.06 87 ILE A CA 1
ATOM 632 C C . ILE A 1 87 ? 8.933 3.133 -11.963 1.00 94.06 87 ILE A C 1
ATOM 634 O O . ILE A 1 87 ? 9.486 2.790 -13.009 1.00 94.06 87 ILE A O 1
ATOM 638 N N . PHE A 1 88 ? 8.296 4.301 -11.849 1.00 96.50 88 PHE A N 1
ATOM 639 C CA . PHE A 1 88 ? 8.147 5.213 -12.985 1.00 96.50 88 PHE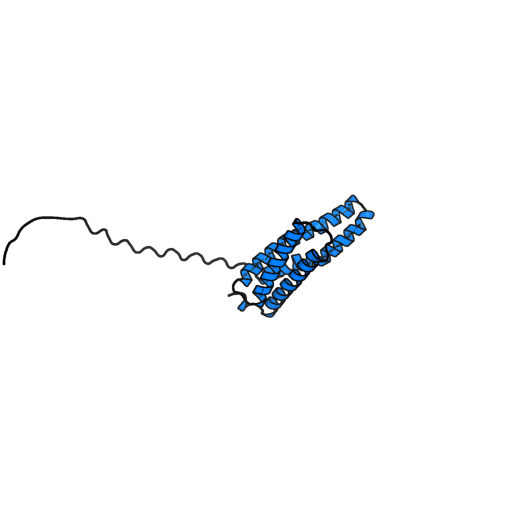 A CA 1
ATOM 640 C C . PHE A 1 88 ? 9.460 5.914 -13.349 1.00 96.50 88 PHE A C 1
ATOM 642 O O . PHE A 1 88 ? 9.722 6.128 -14.532 1.00 96.50 88 PHE A O 1
ATOM 649 N N . GLY A 1 89 ? 10.319 6.202 -12.368 1.00 96.38 89 GLY A N 1
ATOM 650 C CA . GLY A 1 89 ? 11.670 6.706 -12.605 1.00 96.38 89 GLY A CA 1
ATOM 651 C C . GLY A 1 89 ? 12.521 5.708 -13.392 1.00 96.38 89 GLY A C 1
ATOM 652 O O . GLY A 1 89 ? 13.142 6.074 -14.389 1.00 96.38 89 GLY A O 1
ATOM 653 N N . THR A 1 90 ? 12.489 4.429 -13.010 1.00 93.75 90 THR A N 1
ATOM 654 C CA . THR A 1 90 ? 13.178 3.348 -13.724 1.00 93.75 90 THR A CA 1
ATOM 655 C C . THR A 1 90 ? 12.590 3.127 -15.115 1.00 93.75 90 THR A C 1
ATOM 657 O O . THR A 1 90 ? 13.354 3.001 -16.068 1.00 93.75 90 THR A O 1
ATOM 660 N N . ALA A 1 91 ? 11.262 3.151 -15.270 1.00 93.62 91 ALA A N 1
ATOM 661 C CA . ALA A 1 91 ? 10.611 3.052 -16.578 1.00 93.62 91 ALA A CA 1
ATOM 662 C C . ALA A 1 91 ? 11.047 4.185 -17.524 1.00 93.62 91 ALA A C 1
ATOM 664 O O . ALA A 1 91 ? 11.439 3.928 -18.665 1.00 93.62 91 ALA A O 1
ATOM 665 N N . GLY A 1 92 ? 11.036 5.427 -17.028 1.00 93.06 92 GLY A N 1
ATOM 666 C CA . GLY A 1 92 ? 11.493 6.600 -17.770 1.00 93.06 92 GLY A CA 1
ATOM 667 C C . GLY A 1 92 ? 12.959 6.474 -18.175 1.00 93.06 92 GLY A C 1
ATOM 668 O O . GLY A 1 92 ? 13.285 6.618 -19.353 1.00 93.06 92 GLY A O 1
ATOM 669 N N . TRP A 1 93 ? 13.827 6.104 -17.231 1.00 95.75 93 TRP A N 1
ATOM 670 C CA . TRP A 1 93 ? 15.252 5.897 -17.488 1.00 95.75 93 TRP A CA 1
ATOM 671 C C . TRP A 1 93 ? 15.512 4.796 -18.526 1.00 95.75 93 TRP A C 1
ATOM 673 O O . TRP A 1 93 ? 16.285 5.013 -19.457 1.00 95.75 93 TRP A O 1
ATOM 683 N N . LEU A 1 94 ? 14.822 3.653 -18.432 1.00 92.62 94 LEU A N 1
ATOM 684 C CA . LEU A 1 94 ? 14.929 2.556 -19.400 1.00 92.62 94 LEU A CA 1
ATOM 685 C C . LEU A 1 94 ? 14.577 3.018 -20.811 1.00 92.62 94 LEU A C 1
ATOM 687 O O . LEU A 1 94 ? 15.343 2.783 -21.743 1.00 92.62 94 LEU A O 1
ATOM 691 N N . SER A 1 95 ? 13.439 3.695 -20.962 1.00 92.56 95 SER A N 1
ATOM 692 C CA . SER A 1 95 ? 13.003 4.195 -22.266 1.00 92.56 95 SER A CA 1
ATOM 693 C C . SER A 1 95 ? 13.933 5.279 -22.825 1.00 92.56 95 SER A C 1
ATOM 695 O O . SER A 1 95 ? 14.195 5.295 -24.024 1.00 92.56 95 SER A O 1
ATOM 697 N N . GLY A 1 96 ? 14.479 6.145 -21.964 1.00 93.38 96 GLY A N 1
ATOM 698 C CA . GLY A 1 96 ? 15.366 7.234 -22.367 1.00 93.38 96 GLY A CA 1
ATOM 699 C C . GLY A 1 96 ? 16.766 6.767 -22.764 1.00 93.38 96 GLY A C 1
ATOM 700 O O . GLY A 1 96 ? 17.289 7.205 -23.783 1.00 93.38 96 GLY A O 1
ATOM 701 N N . VAL A 1 97 ? 17.372 5.864 -21.987 1.00 95.00 97 VAL A N 1
ATOM 702 C CA . VAL A 1 97 ? 18.752 5.403 -22.219 1.00 95.00 97 VAL A CA 1
ATOM 703 C C . VAL A 1 97 ? 18.817 4.317 -23.288 1.00 95.00 97 VAL A C 1
ATOM 705 O O . VAL A 1 97 ? 19.695 4.357 -24.147 1.00 95.00 97 VAL A O 1
ATOM 708 N N . TYR A 1 98 ? 17.894 3.352 -23.263 1.00 92.88 98 TYR A N 1
ATOM 709 C CA . TYR A 1 98 ? 17.918 2.210 -24.185 1.00 92.88 98 TYR A CA 1
ATOM 710 C C . TYR A 1 98 ? 17.026 2.397 -25.419 1.00 92.88 98 TYR A C 1
ATOM 712 O O . TYR A 1 98 ? 16.920 1.484 -26.244 1.00 92.88 98 TYR A O 1
ATOM 720 N N . GLY A 1 99 ? 16.366 3.552 -25.556 1.00 91.56 99 GLY A N 1
ATOM 721 C CA . GLY A 1 99 ? 15.485 3.856 -26.680 1.00 91.56 99 GLY A CA 1
ATOM 722 C C . GLY A 1 99 ? 14.436 2.763 -26.892 1.00 91.56 99 GLY A C 1
ATOM 723 O O . GLY A 1 99 ? 13.798 2.294 -25.948 1.00 91.56 99 GLY A O 1
ATOM 724 N N . GLN A 1 100 ? 14.294 2.299 -28.136 1.00 91.81 100 GLN A N 1
ATOM 725 C CA . GLN A 1 100 ? 13.275 1.318 -28.526 1.00 91.81 100 GLN A CA 1
ATOM 726 C C . GLN A 1 100 ? 13.422 -0.046 -27.826 1.00 91.81 100 GLN A C 1
ATOM 728 O O . GLN A 1 100 ? 12.419 -0.713 -27.582 1.00 91.81 100 GLN A O 1
ATOM 733 N N . ILE A 1 101 ? 14.640 -0.441 -27.439 1.00 90.00 101 ILE A N 1
ATOM 734 C CA . ILE A 1 101 ? 14.885 -1.685 -26.689 1.00 90.00 101 ILE A CA 1
ATOM 735 C C . ILE A 1 101 ? 14.360 -1.549 -25.247 1.00 90.00 101 ILE A C 1
ATOM 737 O O . ILE A 1 101 ? 13.796 -2.491 -24.691 1.00 90.00 101 ILE A O 1
ATOM 741 N N . GLY A 1 102 ? 14.477 -0.356 -24.656 1.00 91.00 102 GLY A N 1
ATOM 742 C CA . GLY A 1 102 ? 14.010 -0.056 -23.299 1.00 91.00 102 GLY A CA 1
ATOM 743 C C . GLY A 1 102 ? 12.494 0.061 -23.152 1.00 91.00 102 GLY A C 1
ATOM 744 O O . GLY A 1 102 ? 11.977 -0.071 -22.041 1.00 91.00 102 GLY A O 1
ATOM 745 N N . VAL A 1 103 ? 11.766 0.264 -24.255 1.00 93.31 103 VAL A N 1
ATOM 746 C CA . VAL A 1 103 ? 10.302 0.435 -24.250 1.00 93.31 103 VAL A CA 1
ATOM 747 C C . VAL A 1 103 ? 9.594 -0.793 -23.683 1.00 93.31 103 VAL A C 1
ATOM 749 O O . VAL A 1 103 ? 8.672 -0.644 -22.885 1.00 93.31 103 VAL A O 1
ATOM 752 N N . GLY A 1 104 ? 10.045 -2.004 -24.029 1.00 93.06 104 GLY A N 1
ATOM 753 C CA . GLY A 1 104 ? 9.447 -3.236 -23.508 1.00 93.06 104 GLY A CA 1
ATOM 754 C C . GLY A 1 104 ? 9.502 -3.302 -21.978 1.00 93.06 104 GLY A C 1
ATOM 755 O O . GLY A 1 104 ? 8.488 -3.551 -21.328 1.00 93.06 104 GLY A O 1
ATOM 756 N N . GLY A 1 105 ? 10.662 -2.987 -21.393 1.00 92.12 105 GLY A N 1
ATOM 757 C CA . GLY A 1 105 ? 10.828 -2.913 -19.939 1.00 92.12 105 GLY A CA 1
ATOM 758 C C . GLY A 1 105 ? 9.990 -1.799 -19.310 1.00 92.12 105 GLY A C 1
ATOM 759 O O . GLY A 1 105 ? 9.328 -2.023 -18.298 1.00 92.12 105 GLY A O 1
ATOM 760 N N . ALA A 1 106 ? 9.955 -0.619 -19.933 1.00 93.50 106 ALA A N 1
ATOM 761 C CA . ALA A 1 106 ? 9.161 0.511 -19.456 1.00 93.50 106 ALA A CA 1
ATOM 762 C C . ALA A 1 106 ? 7.654 0.201 -19.420 1.00 93.50 106 ALA A C 1
ATOM 764 O O . ALA A 1 106 ? 6.986 0.564 -18.453 1.00 93.50 106 ALA A O 1
ATOM 765 N N . ILE A 1 107 ? 7.126 -0.520 -20.417 1.00 95.56 107 ILE A N 1
ATOM 766 C CA . ILE A 1 107 ? 5.726 -0.975 -20.435 1.00 95.56 107 ILE A CA 1
ATOM 767 C C . ILE A 1 107 ? 5.455 -1.916 -19.260 1.00 95.56 107 ILE A C 1
ATOM 769 O O . ILE A 1 107 ? 4.463 -1.736 -18.555 1.00 95.56 107 ILE A O 1
ATOM 773 N N . VAL A 1 108 ? 6.339 -2.887 -19.010 1.00 94.69 108 VAL A N 1
ATOM 774 C CA . VAL A 1 108 ? 6.192 -3.812 -17.875 1.00 94.69 108 VAL A CA 1
ATOM 775 C C . VAL A 1 108 ? 6.186 -3.046 -16.552 1.00 94.69 108 VAL A C 1
ATOM 777 O O . VAL A 1 108 ? 5.281 -3.247 -15.744 1.00 94.69 108 VAL A O 1
ATOM 780 N N . PHE A 1 109 ? 7.125 -2.119 -16.341 1.00 92.62 109 PHE A N 1
ATOM 781 C CA . PHE A 1 109 ? 7.130 -1.273 -15.143 1.00 92.62 109 PHE A CA 1
ATOM 782 C C . PHE A 1 109 ? 5.875 -0.400 -15.037 1.00 92.62 109 PHE A C 1
ATOM 784 O O . PHE A 1 109 ? 5.324 -0.272 -13.948 1.00 92.62 109 PHE A O 1
ATOM 791 N N . GLY A 1 110 ? 5.374 0.142 -16.149 1.00 95.12 110 GLY A N 1
ATOM 792 C CA . GLY A 1 110 ? 4.119 0.891 -16.181 1.00 95.12 110 GLY A CA 1
ATOM 793 C C . GLY A 1 110 ? 2.918 0.045 -15.748 1.00 95.12 110 GLY A C 1
ATOM 794 O O . GLY A 1 110 ? 2.122 0.492 -14.924 1.00 95.12 110 GLY A O 1
ATOM 795 N N . LEU A 1 111 ? 2.818 -1.197 -16.232 1.00 95.19 111 LEU A N 1
ATOM 796 C CA . LEU A 1 111 ? 1.768 -2.141 -15.833 1.00 95.19 111 LEU A CA 1
ATOM 797 C C . LEU A 1 111 ? 1.877 -2.531 -14.355 1.00 95.19 111 LEU A C 1
ATOM 799 O O . LEU A 1 111 ? 0.869 -2.555 -13.651 1.00 95.19 111 LEU A O 1
ATOM 803 N N . VAL A 1 112 ? 3.093 -2.783 -13.862 1.00 93.56 112 VAL A N 1
ATOM 804 C CA . VAL A 1 112 ? 3.338 -3.049 -12.436 1.00 93.56 112 VAL A CA 1
ATOM 805 C C . VAL A 1 112 ? 2.946 -1.834 -11.592 1.00 93.56 112 VAL A C 1
ATOM 807 O O . VAL A 1 112 ? 2.250 -1.986 -10.591 1.00 93.56 112 VAL A O 1
ATOM 810 N N . GLY A 1 113 ? 3.319 -0.625 -12.013 1.00 92.75 113 GLY A N 1
ATOM 811 C CA . GLY A 1 113 ? 2.931 0.622 -11.355 1.00 92.75 113 GLY A CA 1
ATOM 812 C C . GLY A 1 113 ? 1.414 0.798 -11.307 1.00 92.75 113 GLY A C 1
ATOM 813 O O . GLY A 1 113 ? 0.865 1.052 -10.238 1.00 92.75 113 GLY A O 1
ATOM 814 N N . ALA A 1 114 ? 0.726 0.583 -12.431 1.00 94.06 114 ALA A N 1
ATOM 815 C CA . ALA A 1 114 ? -0.732 0.646 -12.517 1.00 94.06 114 ALA A CA 1
ATOM 816 C C . ALA A 1 114 ? -1.424 -0.391 -11.617 1.00 94.06 114 ALA A C 1
ATOM 818 O O . ALA A 1 114 ? -2.468 -0.097 -11.036 1.00 94.06 114 ALA A O 1
ATOM 819 N N . LEU A 1 115 ? -0.834 -1.579 -11.464 1.00 92.62 115 LEU A N 1
ATOM 820 C CA . LEU A 1 115 ? -1.349 -2.622 -10.581 1.00 92.62 115 LEU A CA 1
ATOM 821 C C . LEU A 1 115 ? -1.134 -2.290 -9.100 1.00 92.62 115 LEU A C 1
ATOM 823 O O . LEU A 1 115 ? -2.010 -2.553 -8.285 1.00 92.62 115 LEU A O 1
ATOM 827 N N . VAL A 1 116 ? 0.023 -1.735 -8.738 1.00 90.94 116 VAL A N 1
ATOM 828 C CA . VAL A 1 116 ? 0.424 -1.500 -7.341 1.00 90.94 116 VAL A CA 1
ATOM 829 C C . VAL A 1 116 ? -0.206 -0.225 -6.766 1.00 90.94 116 VAL A C 1
ATOM 831 O O . VAL A 1 116 ? -0.607 -0.201 -5.600 1.00 90.94 116 VAL A O 1
ATOM 834 N N . LEU A 1 117 ? -0.340 0.823 -7.582 1.00 92.81 117 LEU A N 1
ATOM 835 C CA . LEU A 1 117 ? -0.788 2.159 -7.175 1.00 92.81 117 LEU A CA 1
ATOM 836 C C . LEU A 1 117 ? -2.143 2.191 -6.431 1.00 92.81 117 LEU A C 1
ATOM 838 O O . LEU A 1 117 ? -2.221 2.874 -5.403 1.00 92.81 117 LEU A O 1
ATOM 842 N N . PRO A 1 118 ? -3.187 1.441 -6.841 1.00 93.56 118 PRO A N 1
ATOM 843 C CA . PRO A 1 118 ? -4.452 1.390 -6.108 1.00 93.56 118 PRO A CA 1
ATOM 844 C C . PRO A 1 118 ? -4.303 0.922 -4.654 1.00 93.56 118 PRO A C 1
ATOM 846 O O . PRO A 1 118 ? -5.008 1.408 -3.772 1.00 93.56 118 PRO A O 1
ATOM 849 N N . TYR A 1 119 ? -3.373 0.004 -4.390 1.00 91.94 119 TYR A N 1
ATOM 850 C CA . TYR A 1 119 ? -3.263 -0.666 -3.093 1.00 91.94 119 TYR A CA 1
ATOM 851 C C . TYR A 1 119 ? -2.304 0.033 -2.131 1.00 91.94 119 TYR A C 1
ATOM 853 O O . TYR A 1 119 ? -2.566 0.056 -0.932 1.00 91.94 119 TYR A O 1
ATOM 861 N N . VAL A 1 120 ? -1.208 0.610 -2.633 1.00 90.25 120 VAL A N 1
ATOM 862 C CA . VAL A 1 120 ? -0.175 1.229 -1.775 1.00 90.25 120 VAL A CA 1
ATOM 863 C C . VAL A 1 120 ? -0.249 2.753 -1.721 1.00 90.25 120 VAL A C 1
ATOM 865 O O . VAL A 1 120 ? 0.395 3.354 -0.867 1.00 90.25 120 VAL A O 1
ATOM 868 N N . VAL A 1 121 ? -1.025 3.388 -2.608 1.00 93.69 121 VAL A N 1
ATOM 869 C CA . VAL A 1 121 ? -1.209 4.850 -2.619 1.00 93.69 121 VAL A CA 1
ATOM 870 C C . VAL A 1 121 ? -2.670 5.217 -2.415 1.00 93.69 121 VAL A C 1
ATOM 872 O O . VAL A 1 121 ? -2.996 5.906 -1.451 1.00 93.69 121 VAL A O 1
ATOM 875 N N . VAL A 1 122 ? -3.562 4.751 -3.295 1.00 94.81 122 VAL A N 1
ATOM 876 C CA . VAL A 1 122 ? -4.965 5.200 -3.279 1.00 94.81 122 VAL A CA 1
ATOM 877 C C . VAL A 1 122 ? -5.668 4.741 -2.008 1.00 94.81 122 VAL A C 1
ATOM 879 O O . VAL A 1 122 ? -6.244 5.565 -1.304 1.00 94.81 122 VAL A O 1
ATOM 882 N N . LEU A 1 123 ? -5.578 3.453 -1.674 1.00 92.75 123 LEU A N 1
ATOM 883 C CA . LEU A 1 123 ? -6.189 2.905 -0.467 1.0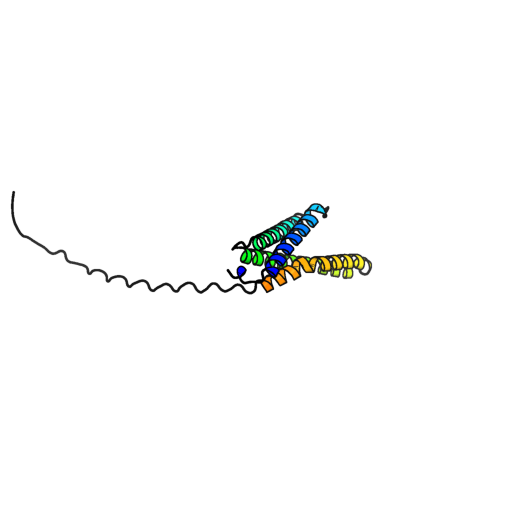0 92.75 123 LEU A CA 1
ATOM 884 C C . LEU A 1 123 ? -5.744 3.629 0.820 1.00 92.75 123 LEU A C 1
ATOM 886 O O . LEU A 1 123 ? -6.621 4.159 1.504 1.00 92.75 123 LEU A O 1
ATOM 890 N N . PRO A 1 124 ? -4.441 3.747 1.150 1.00 91.88 124 PRO A N 1
ATOM 891 C CA . PRO A 1 124 ? -4.030 4.425 2.380 1.00 91.88 124 PRO A CA 1
ATOM 892 C C . PRO A 1 124 ? -4.338 5.929 2.369 1.00 91.88 124 PRO A C 1
ATOM 894 O O . PRO A 1 124 ? -4.654 6.496 3.414 1.00 91.88 124 PRO A O 1
ATOM 897 N N . ALA A 1 125 ? -4.314 6.593 1.207 1.00 93.62 125 ALA A N 1
ATOM 898 C CA . ALA A 1 125 ? -4.733 7.991 1.105 1.00 93.62 125 ALA A CA 1
ATOM 899 C C . ALA A 1 125 ? -6.227 8.161 1.423 1.00 93.62 125 ALA A C 1
ATOM 901 O O . ALA A 1 125 ? -6.605 9.055 2.184 1.00 93.62 125 ALA A O 1
ATOM 902 N N . VAL A 1 126 ? -7.074 7.276 0.888 1.00 94.25 126 VAL A N 1
ATOM 903 C CA . VAL A 1 126 ? -8.516 7.264 1.161 1.00 94.25 126 VAL A CA 1
ATOM 904 C C . VAL A 1 126 ? -8.792 6.916 2.627 1.00 94.25 126 VAL A C 1
ATOM 906 O O . VAL A 1 126 ? -9.660 7.536 3.239 1.00 94.25 126 VAL A O 1
ATOM 909 N N . GLU A 1 127 ? -8.031 6.000 3.230 1.00 91.12 127 GLU A N 1
ATOM 910 C CA . GLU A 1 127 ? -8.126 5.698 4.664 1.00 91.12 127 GLU A CA 1
ATOM 911 C C . GLU A 1 127 ? -7.792 6.906 5.537 1.00 91.12 127 GLU A C 1
ATOM 913 O O . GLU A 1 127 ? -8.528 7.211 6.476 1.00 91.12 127 GLU A O 1
ATOM 918 N N . LEU A 1 128 ? -6.713 7.628 5.226 1.00 92.31 128 LEU A N 1
ATOM 919 C CA . LEU A 1 128 ? -6.341 8.844 5.950 1.00 92.31 128 LEU A CA 1
ATOM 920 C C . LEU A 1 128 ? -7.393 9.945 5.783 1.00 92.31 128 LEU A C 1
ATOM 922 O O . LEU A 1 128 ? -7.750 10.599 6.766 1.00 92.31 128 LEU A O 1
ATOM 926 N N . ALA A 1 129 ? -7.928 10.116 4.572 1.00 92.00 129 ALA A N 1
ATOM 927 C CA . ALA A 1 129 ? -9.003 11.065 4.299 1.00 92.00 129 ALA A CA 1
ATOM 928 C C . ALA A 1 129 ? -10.282 10.712 5.077 1.00 92.00 129 ALA A C 1
ATOM 930 O O . ALA A 1 129 ? -10.894 11.586 5.690 1.00 92.00 129 ALA A O 1
ATOM 931 N N . TRP A 1 130 ? -10.645 9.426 5.127 1.00 90.88 130 TRP A N 1
ATOM 932 C CA . TRP A 1 130 ? -11.767 8.933 5.926 1.00 90.88 130 TRP A CA 1
ATOM 933 C C . TRP A 1 130 ? -11.533 9.127 7.427 1.00 90.88 130 TRP A C 1
ATOM 935 O O . TRP A 1 130 ? -12.455 9.502 8.154 1.00 90.88 130 TRP A O 1
ATOM 945 N N . LEU A 1 131 ? -10.302 8.903 7.902 1.00 87.25 131 LEU A N 1
ATOM 946 C CA . LEU A 1 131 ? -9.935 9.094 9.301 1.00 87.25 131 LEU A CA 1
ATOM 947 C C . LEU A 1 131 ? -9.981 10.570 9.720 1.00 87.25 131 LEU A C 1
ATOM 949 O O . LEU A 1 131 ? -10.319 10.859 10.872 1.00 87.25 131 LEU A O 1
ATOM 953 N N . GLY A 1 132 ? -9.719 11.491 8.798 1.00 84.81 132 GLY A N 1
ATOM 954 C CA . GLY A 1 132 ? -9.759 12.932 9.023 1.00 84.81 132 GLY A CA 1
ATOM 955 C C . GLY A 1 132 ? -8.643 13.455 9.946 1.00 84.81 132 GLY A C 1
ATOM 956 O O . GLY A 1 132 ? -7.849 12.671 10.495 1.00 84.81 132 GLY A O 1
ATOM 957 N N . PRO A 1 133 ? -8.573 14.788 10.131 1.00 79.75 133 PRO A N 1
ATOM 958 C CA . PRO A 1 133 ? -7.570 15.435 10.970 1.00 79.75 133 PRO A CA 1
ATOM 959 C C . PRO A 1 133 ? -7.624 14.925 12.412 1.00 79.75 133 PRO A C 1
ATOM 961 O O . PRO A 1 133 ? -8.698 14.695 12.969 1.00 79.75 133 PRO A O 1
ATOM 964 N N . ARG A 1 134 ? -6.456 14.751 13.038 1.00 72.81 134 ARG A N 1
ATOM 965 C CA . ARG A 1 134 ? -6.383 14.388 14.456 1.00 72.81 134 ARG A CA 1
ATOM 966 C C . ARG A 1 134 ? -6.917 15.564 15.272 1.00 72.81 134 ARG A C 1
ATOM 968 O O . ARG A 1 134 ? -6.375 16.659 15.165 1.00 72.81 134 ARG A O 1
ATOM 975 N N . ALA A 1 135 ? -7.954 15.338 16.078 1.00 64.62 135 ALA A N 1
ATOM 976 C CA . ALA A 1 135 ? -8.420 16.349 17.020 1.00 64.62 135 ALA A CA 1
ATOM 977 C C . ALA A 1 135 ? -7.243 16.769 17.914 1.00 64.62 135 ALA A C 1
ATOM 979 O O . ALA A 1 135 ? -6.565 15.908 18.489 1.00 64.62 135 ALA A O 1
ATOM 980 N N . ALA A 1 136 ? -6.968 18.075 17.971 1.00 60.28 136 ALA A N 1
ATOM 981 C CA . ALA A 1 136 ? -5.946 18.618 18.850 1.00 60.28 136 ALA A CA 1
ATOM 982 C C . ALA A 1 136 ? -6.261 18.187 20.287 1.00 60.28 136 ALA A C 1
ATOM 984 O O . ALA A 1 136 ? -7.419 18.209 20.711 1.00 60.28 136 ALA A O 1
ATOM 985 N N . LYS A 1 137 ? -5.236 17.744 21.020 1.00 64.88 137 LYS A N 1
ATOM 986 C CA . LYS A 1 137 ? -5.378 17.445 22.446 1.00 64.88 137 LYS A CA 1
ATOM 987 C C . LYS A 1 137 ? -5.919 18.722 23.115 1.00 64.88 137 LYS A C 1
ATOM 989 O O . LYS A 1 137 ? -5.323 19.773 22.871 1.00 64.88 137 LYS A O 1
ATOM 994 N N . PRO A 1 138 ? -7.018 18.668 23.892 1.00 59.28 138 PRO A N 1
ATOM 995 C CA . PRO A 1 138 ? -7.480 19.830 24.639 1.00 59.28 138 PRO A CA 1
ATOM 996 C C . PRO A 1 138 ? -6.308 20.411 25.439 1.00 59.28 138 PRO A C 1
ATOM 998 O O . PRO A 1 138 ? -5.495 19.614 25.934 1.00 59.28 138 PRO A O 1
ATOM 1001 N N . PRO A 1 139 ? -6.176 21.749 25.524 1.00 67.06 139 PRO A N 1
ATOM 1002 C CA . PRO A 1 139 ? -5.152 22.360 26.360 1.00 67.06 139 PRO A CA 1
ATOM 1003 C C . PRO A 1 139 ? -5.227 21.729 27.750 1.00 67.06 139 PRO A C 1
ATOM 1005 O O . PRO A 1 139 ? -6.317 21.420 28.238 1.00 67.06 139 PRO A O 1
ATOM 1008 N N . ALA A 1 140 ? -4.060 21.425 28.323 1.00 73.62 140 ALA A N 1
ATOM 1009 C CA . ALA A 1 140 ? -3.991 20.861 29.663 1.00 73.62 140 ALA A CA 1
ATOM 1010 C C . ALA A 1 140 ? -4.821 21.745 30.612 1.00 73.62 140 ALA A C 1
ATOM 1012 O O . ALA A 1 140 ? -4.801 22.963 30.422 1.00 73.62 140 ALA A O 1
ATOM 1013 N N . PRO A 1 141 ? -5.567 21.159 31.568 1.00 72.75 141 PRO A N 1
ATOM 1014 C CA . PRO A 1 141 ? -6.282 21.955 32.558 1.00 72.75 141 PRO A CA 1
ATOM 1015 C C . PRO A 1 141 ? -5.299 22.956 33.166 1.00 72.75 141 PRO A C 1
ATOM 1017 O O . PRO A 1 141 ? -4.188 22.567 33.540 1.00 72.75 141 PRO A O 1
ATOM 1020 N N . GLU A 1 142 ? -5.674 24.238 33.154 1.00 71.31 142 GLU A N 1
ATOM 1021 C CA . GLU A 1 142 ? -4.885 25.298 33.777 1.00 71.31 142 GLU A CA 1
ATOM 1022 C C . GLU A 1 142 ? -4.560 24.863 35.213 1.00 71.31 142 GLU A C 1
ATOM 1024 O O . GLU A 1 142 ? -5.447 24.313 35.875 1.00 71.31 142 GLU A O 1
ATOM 1029 N N . PRO A 1 143 ? -3.305 25.018 35.677 1.00 70.69 143 PRO A N 1
ATOM 1030 C CA . PRO A 1 143 ? -2.966 24.696 37.053 1.00 70.69 143 PRO A CA 1
ATOM 1031 C C . PRO A 1 143 ? -3.892 25.508 37.956 1.00 70.69 143 PRO A C 1
ATOM 1033 O O . PRO A 1 143 ? -3.876 26.739 37.934 1.00 70.69 143 PRO A O 1
ATOM 1036 N N . GLU A 1 144 ? -4.753 24.797 38.678 1.00 73.06 144 GLU A N 1
ATOM 1037 C CA . GLU A 1 144 ? -5.633 25.361 39.691 1.00 73.06 144 GLU A CA 1
ATOM 1038 C C . GLU A 1 144 ? -4.746 26.184 40.642 1.00 73.06 144 GLU A C 1
ATOM 1040 O O . GLU A 1 144 ? -3.705 25.668 41.063 1.00 73.06 144 GLU A O 1
ATOM 1045 N N . PRO A 1 145 ? -5.055 27.470 40.899 1.00 71.56 145 PRO A N 1
ATOM 1046 C CA . PRO A 1 145 ? -4.196 28.317 41.713 1.00 71.56 145 PRO A CA 1
ATOM 1047 C C . PRO A 1 145 ? -3.989 27.637 43.064 1.00 71.56 145 PRO A C 1
ATOM 1049 O O . PRO A 1 145 ? -4.963 27.343 43.761 1.00 71.56 145 PRO A O 1
ATOM 1052 N N . GLU A 1 146 ? -2.726 27.344 43.390 1.00 67.31 146 GLU A N 1
ATOM 1053 C CA . GLU A 1 146 ? -2.359 26.744 44.669 1.00 67.31 146 GLU A CA 1
ATOM 1054 C C . GLU A 1 146 ? -3.025 27.557 45.793 1.00 67.31 146 GLU A C 1
ATOM 1056 O O . GLU A 1 146 ? -2.945 28.793 45.779 1.00 67.31 146 GLU A O 1
ATOM 1061 N N . PRO A 1 147 ? -3.744 26.904 46.729 1.00 74.00 147 PRO A N 1
ATOM 1062 C CA . PRO A 1 147 ? -4.356 27.598 47.851 1.00 74.00 147 PRO A CA 1
ATOM 1063 C C . PRO A 1 147 ? -3.291 28.443 48.558 1.00 74.00 147 PRO A C 1
ATOM 1065 O O . PRO A 1 147 ? -2.186 27.937 48.761 1.00 74.00 147 PRO A O 1
ATOM 1068 N N . PRO A 1 148 ? -3.587 29.705 48.924 1.00 72.00 148 PRO A N 1
ATOM 1069 C CA . PRO A 1 148 ? -2.602 30.568 49.559 1.00 72.00 148 PRO A CA 1
ATOM 1070 C C . PRO A 1 148 ? -2.028 29.864 50.788 1.00 72.00 148 PRO A C 1
ATOM 1072 O O . PRO A 1 148 ? -2.788 29.383 51.634 1.00 72.00 148 PRO A O 1
ATOM 1075 N N . GLU A 1 149 ? -0.695 29.784 50.848 1.00 67.12 149 GLU A N 1
ATOM 1076 C CA . GLU A 1 149 ? 0.025 29.254 52.002 1.00 67.12 149 GLU A CA 1
ATOM 1077 C C . GLU A 1 149 ? -0.543 29.903 53.275 1.00 67.12 149 GLU A C 1
ATOM 1079 O O . GLU A 1 149 ? -0.684 31.133 53.320 1.00 67.12 149 GLU A O 1
ATOM 1084 N N . PRO A 1 150 ? -0.931 29.115 54.296 1.00 67.00 150 PRO A N 1
ATOM 1085 C CA . PRO A 1 150 ? -1.392 29.694 55.545 1.00 67.00 150 PRO A CA 1
ATOM 1086 C C . PRO A 1 150 ? -0.279 30.595 56.097 1.00 67.00 150 PRO A C 1
ATOM 1088 O O . PRO A 1 150 ? 0.893 30.211 56.040 1.00 67.00 150 PRO A O 1
ATOM 1091 N N . PRO A 1 151 ? -0.620 31.801 56.586 1.00 56.12 151 PRO A N 1
ATOM 1092 C CA . PRO A 1 151 ? 0.370 32.766 57.029 1.00 56.12 151 PRO A CA 1
ATOM 1093 C C . PRO A 1 151 ? 1.271 32.122 58.075 1.00 56.12 151 PRO A C 1
ATOM 1095 O O . PRO A 1 151 ? 0.777 31.502 59.018 1.00 56.12 151 PRO A O 1
ATOM 1098 N N . ALA A 1 152 ? 2.581 32.261 57.854 1.00 58.56 152 ALA A N 1
ATOM 1099 C CA . ALA A 1 152 ? 3.628 31.829 58.761 1.00 58.56 152 ALA A CA 1
ATOM 1100 C C . ALA A 1 152 ? 3.248 32.229 60.188 1.00 58.56 152 ALA A C 1
ATOM 1102 O O . ALA A 1 152 ? 3.180 33.416 60.509 1.00 58.56 152 ALA A O 1
ATOM 1103 N N . GLU A 1 153 ? 2.935 31.216 60.993 1.00 55.53 153 GLU A N 1
ATOM 1104 C CA . GLU A 1 153 ? 2.625 31.354 62.404 1.00 55.53 153 GLU A CA 1
ATOM 1105 C C . GLU A 1 153 ? 3.795 32.093 63.053 1.00 55.53 153 GLU A C 1
ATOM 1107 O O . GLU A 1 153 ? 4.947 31.651 63.009 1.00 55.53 153 GLU A O 1
ATOM 1112 N N . GLU A 1 154 ? 3.483 33.303 63.511 1.00 51.78 154 GLU A N 1
ATOM 1113 C CA . GLU A 1 154 ? 4.415 34.287 64.025 1.00 51.78 154 GLU A CA 1
ATOM 1114 C C . GLU A 1 154 ? 5.311 33.672 65.100 1.00 51.78 154 GLU A C 1
ATOM 1116 O O . GLU A 1 154 ? 4.871 32.977 66.018 1.00 51.78 154 GLU A O 1
ATOM 1121 N N . ALA A 1 155 ? 6.601 33.958 64.969 1.00 49.91 155 ALA A N 1
ATOM 1122 C CA . ALA A 1 155 ? 7.594 33.650 65.969 1.00 49.91 155 ALA A CA 1
ATOM 1123 C C . ALA A 1 155 ? 7.249 34.293 67.329 1.00 49.91 155 ALA A C 1
ATOM 1125 O O . ALA A 1 155 ? 7.084 35.508 67.417 1.00 49.91 155 ALA A O 1
ATOM 1126 N N . GLU A 1 156 ? 7.322 33.451 68.368 1.00 45.91 156 GLU A N 1
ATOM 1127 C CA . GLU A 1 156 ? 7.740 33.763 69.748 1.00 45.91 156 GLU A CA 1
ATOM 1128 C C . GLU A 1 156 ? 6.773 34.549 70.675 1.00 45.91 156 GLU A C 1
ATOM 1130 O O . GLU A 1 156 ? 5.945 35.319 70.199 1.00 45.91 156 GLU A O 1
ATOM 1135 N N . PRO A 1 157 ? 6.853 34.387 72.026 1.00 49.53 157 PRO A N 1
ATOM 1136 C CA . PRO A 1 157 ? 8.055 33.997 72.775 1.00 49.53 157 PRO A CA 1
ATOM 1137 C C . PRO A 1 157 ? 7.905 32.945 73.890 1.00 49.53 157 PRO A C 1
ATOM 1139 O O . PRO A 1 157 ? 6.915 32.853 74.619 1.00 49.53 157 PRO A O 1
ATOM 1142 N N . GLU A 1 158 ? 9.014 32.239 74.120 1.00 51.44 158 GLU A N 1
ATOM 1143 C CA . GLU A 1 158 ? 9.391 31.767 75.449 1.00 51.44 158 GLU A CA 1
ATOM 1144 C C . GLU A 1 158 ? 9.500 32.960 76.412 1.00 51.44 158 GLU A C 1
ATOM 1146 O O . GLU A 1 158 ? 10.378 33.811 76.282 1.00 51.44 158 GLU A O 1
ATOM 1151 N N . ALA A 1 159 ? 8.659 32.997 77.444 1.00 45.84 159 ALA A N 1
ATOM 1152 C CA . ALA A 1 159 ? 8.945 33.774 78.642 1.00 45.84 159 ALA A CA 1
ATOM 1153 C C . ALA A 1 159 ? 8.293 33.156 79.889 1.00 45.84 159 ALA A C 1
ATOM 1155 O O . ALA A 1 159 ? 7.131 33.378 80.205 1.00 45.84 159 ALA A O 1
ATOM 1156 N N . SER A 1 160 ? 9.138 32.472 80.660 1.00 42.50 160 SER A N 1
ATOM 1157 C CA . SER A 1 160 ? 9.337 32.769 82.081 1.00 42.50 160 SER A CA 1
ATOM 1158 C C . SER A 1 160 ? 8.190 32.505 83.081 1.00 42.50 160 SER A C 1
ATOM 1160 O O . SER A 1 160 ? 7.278 33.297 83.283 1.00 42.50 160 SER A O 1
ATOM 1162 N N . SER A 1 161 ? 8.463 31.500 83.924 1.00 41.56 161 SER A N 1
ATOM 1163 C CA . SER A 1 161 ? 8.460 31.623 85.394 1.00 41.56 161 SER A CA 1
ATOM 1164 C C . SER A 1 161 ? 7.196 31.256 86.189 1.00 41.56 161 SER A C 1
ATOM 1166 O O . SER A 1 161 ? 6.182 31.940 86.217 1.00 41.56 161 SER A O 1
ATOM 1168 N N . LYS A 1 162 ? 7.415 30.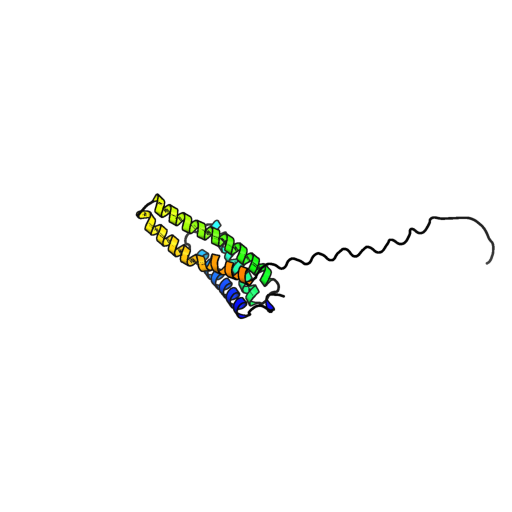234 87.033 1.00 43.22 162 LYS A N 1
ATOM 1169 C CA . LYS A 1 162 ? 6.908 30.064 88.408 1.00 43.22 162 LYS A CA 1
ATOM 1170 C C . LYS A 1 162 ? 5.386 30.080 88.610 1.00 43.22 162 LYS A C 1
ATOM 1172 O O . LYS A 1 162 ? 4.801 31.139 88.805 1.00 43.22 162 LYS A O 1
ATOM 1177 N N . LYS A 1 163 ? 4.847 28.921 89.020 1.00 42.38 163 LYS A N 1
ATOM 1178 C CA . LYS A 1 163 ? 4.314 28.769 90.395 1.00 42.38 163 LYS A CA 1
ATOM 1179 C C . LYS A 1 163 ? 3.869 27.343 90.746 1.00 42.38 163 LYS A C 1
ATOM 1181 O O . LYS A 1 163 ? 2.901 26.829 90.220 1.00 42.38 163 LYS A O 1
ATOM 1186 N N . LYS A 1 164 ? 4.491 26.853 91.822 1.00 43.91 164 LYS A N 1
ATOM 1187 C CA . LYS A 1 164 ? 3.856 26.284 93.025 1.00 43.91 164 LYS A CA 1
ATOM 1188 C C . LYS A 1 164 ? 2.941 25.047 92.889 1.00 43.91 164 LYS A C 1
ATOM 1190 O O . LYS A 1 164 ? 1.785 25.151 92.518 1.00 43.91 164 LYS A O 1
ATOM 1195 N N . ARG A 1 165 ? 3.389 24.039 93.655 1.00 46.03 165 ARG A N 1
ATOM 1196 C CA . ARG A 1 165 ? 2.653 23.299 94.707 1.00 46.03 165 ARG A CA 1
ATOM 1197 C C . ARG A 1 165 ? 1.875 22.034 94.296 1.00 46.03 165 ARG A C 1
ATOM 1199 O O . ARG A 1 165 ? 0.735 22.116 93.873 1.00 46.03 165 ARG A O 1
ATOM 1206 N N . LYS A 1 166 ? 2.412 20.919 94.815 1.00 41.06 166 LYS A N 1
ATOM 1207 C CA . LYS A 1 166 ? 1.877 20.062 95.908 1.00 41.06 166 LYS A CA 1
ATOM 1208 C C . LYS A 1 166 ? 1.424 18.640 95.535 1.00 41.06 166 LYS A C 1
ATOM 1210 O O . LYS A 1 166 ? 0.443 18.475 94.828 1.00 41.06 166 LYS A O 1
ATOM 1215 N N . LYS A 1 167 ? 1.991 17.719 96.338 1.00 41.50 167 LYS A N 1
ATOM 1216 C CA . LYS A 1 167 ? 1.488 16.417 96.832 1.00 41.50 167 LYS A CA 1
ATOM 1217 C C . LYS A 1 167 ? 1.534 15.274 95.806 1.00 41.50 167 LYS A C 1
ATOM 1219 O O . LYS A 1 167 ? 1.091 15.447 94.686 1.00 41.50 167 LYS A O 1
ATOM 1224 N N . LYS A 1 168 ? 2.051 14.094 96.145 1.00 46.22 168 LYS A N 1
ATOM 1225 C CA . LYS A 1 168 ? 1.992 13.365 97.424 1.00 46.22 168 LYS A CA 1
ATOM 1226 C C . LYS A 1 168 ? 3.336 12.750 97.789 1.00 46.22 168 LYS A C 1
ATOM 1228 O O . LYS A 1 168 ? 4.036 12.320 96.853 1.00 46.22 168 LYS A O 1
#

Foldseek 3Di:
DVVVVDDLVVLLVQLVLLQVLLCCLCCCLVPVDPDDDPVSVVLSCLLSVLSNVLSVCSVVVPPCNLVSLLVSLVVLQVVLVVLLCVLQVQLVVQCVVVPPVSPVVSVVSVVVSVVSCCRRHVSSVVSNVSSDDDDPDPPDPDPDPDDPDDPDDDDDDDDDDDDDDDDD

Sequence (168 aa):
MAIEARDRRARIGFGTANVLVSLAVAGGVFRLLPTRWWVVDGGAVIVSALLLASGVTLLRKMPIAETLTRVAAAIVLVLGLALVTAIFGTAGWLSGVYGQIGVGGAIVFGLVGALVLPYVVVLPAVELAWLGPRAAKPPAPEPEPEPPEPPAEEAEPEASSKKKRKKK

pLDDT: mean 83.61, std 16.03, range [41.06, 96.5]

Radius of gyration: 32.32 Å; chains: 1; bounding box: 39×51×126 Å